Protein AF-A0A0J6F1Z4-F1 (afdb_monomer)

InterPro domains:
  IPR039532 Transcriptional regulator TetR, C-terminal, Firmicutes type [PF14278] (15-57)

Sequence (59 aa):
MTGIKKTAASDTDRSVPLDIQRRFVISAFAGTAAWWLENGMPFPPELMAESMIKMIQKN

Foldseek 3Di:
DPDDDDDDPPPPPPDDPPVVVVVVLVCVVVVLVVVCVVVVNPDDPVVSVVVSVVVSVVD

pLDDT: mean 82.21, std 19.45, range [38.94, 98.25]

Secondary structure (DSSP, 8-state):
-PPPP---------PPPHHHHHHHHHHHHHHHHHHHHHTT-SS-HHHHHHHHHHHHHT-

Structure (mmCIF, N/CA/C/O backbone):
data_AF-A0A0J6F1Z4-F1
#
_entry.id   AF-A0A0J6F1Z4-F1
#
loop_
_atom_site.group_PDB
_atom_site.id
_atom_site.type_symbol
_atom_site.label_atom_id
_atom_site.label_alt_id
_atom_site.label_comp_id
_atom_site.label_asym_id
_atom_site.label_entity_id
_atom_site.label_seq_id
_atom_site.pdbx_PDB_ins_code
_atom_site.Cartn_x
_atom_site.Cartn_y
_atom_site.Cartn_z
_atom_site.occupancy
_atom_site.B_iso_or_equiv
_atom_site.auth_seq_id
_atom_site.auth_comp_id
_atom_site.auth_asym_id
_atom_site.auth_atom_id
_atom_site.pdbx_PDB_model_num
ATOM 1 N N . MET A 1 1 ? 41.511 12.801 -39.241 1.00 38.94 1 MET A N 1
ATOM 2 C CA . MET A 1 1 ? 41.621 12.619 -37.778 1.00 38.94 1 MET A CA 1
ATOM 3 C C . MET A 1 1 ? 40.217 12.602 -37.207 1.00 38.94 1 MET A C 1
ATOM 5 O O . MET A 1 1 ? 39.607 13.649 -37.055 1.00 38.94 1 MET A O 1
ATOM 9 N N . THR A 1 2 ? 39.664 11.409 -37.014 1.00 43.84 2 THR A N 1
ATOM 10 C CA . THR A 1 2 ? 38.313 11.230 -36.472 1.00 43.84 2 THR A CA 1
ATOM 11 C C . THR A 1 2 ? 38.394 11.360 -34.957 1.00 43.84 2 THR A C 1
ATOM 13 O O . THR A 1 2 ? 39.181 10.657 -34.324 1.00 43.84 2 THR A O 1
ATOM 16 N N . GLY A 1 3 ? 37.637 12.313 -34.412 1.00 49.62 3 GLY A N 1
ATOM 17 C CA . GLY A 1 3 ? 37.615 12.658 -32.995 1.00 49.62 3 GLY A CA 1
ATOM 18 C C . GLY A 1 3 ? 37.361 11.446 -32.104 1.00 49.62 3 GLY A C 1
ATOM 19 O O . GLY A 1 3 ? 36.527 10.587 -32.393 1.00 49.62 3 GLY A O 1
ATOM 20 N N . ILE A 1 4 ? 38.147 11.395 -31.039 1.00 57.88 4 ILE A N 1
ATOM 21 C CA . ILE A 1 4 ? 38.247 10.335 -30.046 1.00 57.88 4 ILE A CA 1
ATOM 22 C C . ILE A 1 4 ? 36.864 10.003 -29.476 1.00 57.88 4 ILE A C 1
ATOM 24 O O . ILE A 1 4 ? 36.129 10.872 -29.005 1.00 57.88 4 ILE A O 1
ATOM 28 N N . LYS A 1 5 ? 36.525 8.711 -29.532 1.00 55.56 5 LYS A N 1
ATOM 29 C CA . LYS A 1 5 ? 35.350 8.122 -28.890 1.00 55.56 5 LYS A CA 1
ATOM 30 C C . LYS A 1 5 ? 35.397 8.441 -27.397 1.00 55.56 5 LYS A C 1
ATOM 32 O O . LYS A 1 5 ? 36.402 8.163 -26.752 1.00 55.56 5 LYS A O 1
ATOM 37 N N . LYS A 1 6 ? 34.298 9.000 -26.887 1.00 50.59 6 LYS A N 1
ATOM 38 C CA . LYS A 1 6 ? 34.005 9.278 -25.474 1.00 50.59 6 LYS A CA 1
ATOM 39 C C . LYS A 1 6 ? 34.490 8.128 -24.581 1.00 50.59 6 LYS A C 1
ATOM 41 O O . LYS A 1 6 ? 33.842 7.090 -24.482 1.00 50.59 6 LYS A O 1
ATOM 46 N N . THR A 1 7 ? 35.659 8.316 -23.982 1.00 48.03 7 THR A N 1
ATOM 47 C CA . THR A 1 7 ? 36.228 7.444 -22.957 1.00 48.03 7 THR A CA 1
ATOM 48 C C . THR A 1 7 ? 35.635 7.766 -21.593 1.00 48.03 7 THR A C 1
ATOM 50 O O . THR A 1 7 ? 35.225 8.897 -21.340 1.00 48.03 7 THR A O 1
ATOM 53 N N . ALA A 1 8 ? 35.689 6.752 -20.731 1.00 45.72 8 ALA A N 1
ATOM 54 C CA . ALA A 1 8 ? 35.242 6.697 -19.344 1.00 45.72 8 ALA A CA 1
ATOM 55 C C . ALA A 1 8 ? 33.737 6.445 -19.179 1.00 45.72 8 ALA A C 1
ATOM 57 O O . ALA A 1 8 ? 32.940 7.334 -18.888 1.00 45.72 8 ALA A O 1
ATOM 58 N N . ALA A 1 9 ? 33.382 5.165 -19.327 1.00 49.00 9 ALA A N 1
ATOM 59 C CA . ALA A 1 9 ? 32.362 4.548 -18.496 1.00 49.00 9 ALA A CA 1
ATOM 60 C C . ALA A 1 9 ? 32.706 4.856 -17.030 1.00 49.00 9 ALA A C 1
ATOM 62 O O . ALA A 1 9 ? 33.538 4.187 -16.425 1.00 49.00 9 ALA A O 1
ATOM 63 N N . SER A 1 10 ? 32.134 5.936 -16.500 1.00 51.16 10 SER A N 1
ATOM 64 C CA . SER A 1 10 ? 31.966 6.095 -15.064 1.00 51.16 10 SER A CA 1
ATOM 65 C C . SER A 1 10 ? 31.145 4.903 -14.601 1.00 51.16 10 SER A C 1
ATOM 67 O O . SER A 1 10 ? 30.100 4.637 -15.205 1.00 51.16 10 SER A O 1
ATOM 69 N N . ASP A 1 11 ? 31.652 4.186 -13.603 1.00 51.81 11 ASP A N 1
ATOM 70 C CA . ASP A 1 11 ? 30.987 3.079 -12.928 1.00 51.81 11 ASP A CA 1
ATOM 71 C C . ASP A 1 11 ? 29.475 3.257 -12.954 1.00 51.81 11 ASP A C 1
ATOM 73 O O . ASP A 1 11 ? 28.932 4.233 -12.438 1.00 51.81 11 ASP A O 1
ATOM 77 N N . THR A 1 12 ? 28.829 2.347 -13.679 1.00 54.09 12 THR A N 1
ATOM 78 C CA . THR A 1 12 ? 27.393 2.331 -13.904 1.00 54.09 12 THR A CA 1
A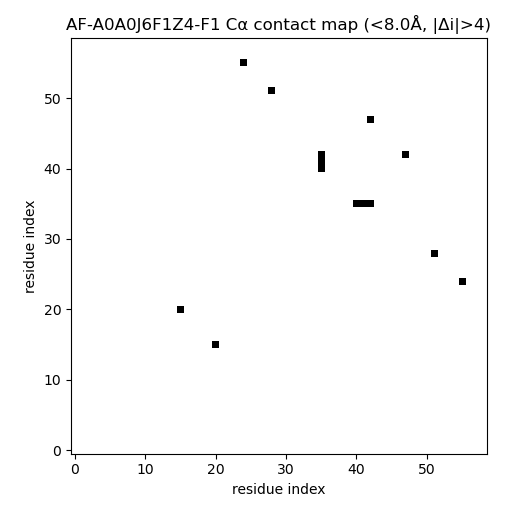TOM 79 C C . THR A 1 12 ? 26.703 2.470 -12.561 1.00 54.09 12 THR A C 1
ATOM 81 O O . THR A 1 12 ? 26.780 1.565 -11.730 1.00 54.09 12 THR A O 1
ATOM 84 N N . ASP A 1 13 ? 26.075 3.627 -12.370 1.00 57.78 13 ASP A N 1
ATOM 85 C CA . ASP A 1 13 ? 25.041 3.889 -11.386 1.00 57.78 13 ASP A CA 1
ATOM 86 C C . ASP A 1 13 ? 24.160 2.639 -11.293 1.00 57.78 13 ASP A C 1
ATOM 88 O O . ASP A 1 13 ? 23.395 2.328 -12.206 1.00 57.78 13 ASP A O 1
ATOM 92 N N . ARG A 1 14 ? 24.369 1.837 -10.241 1.00 58.25 14 ARG A N 1
ATOM 93 C CA . ARG A 1 14 ? 23.660 0.572 -9.995 1.00 58.25 14 ARG A CA 1
ATOM 94 C C . ARG A 1 14 ? 22.250 0.863 -9.481 1.00 58.25 14 ARG A C 1
ATOM 96 O O . ARG A 1 14 ? 21.795 0.249 -8.519 1.00 58.25 14 ARG A O 1
ATOM 103 N N . SER A 1 15 ? 21.577 1.833 -10.083 1.00 78.00 15 SER A N 1
ATOM 104 C CA . SER A 1 15 ? 20.196 2.146 -9.788 1.00 78.00 15 SER A CA 1
ATOM 105 C C . SER A 1 15 ? 19.312 1.114 -10.487 1.00 78.00 15 SER A C 1
ATOM 107 O O . SER A 1 15 ? 19.481 0.781 -11.662 1.00 78.00 15 SER A O 1
ATOM 109 N N . VAL A 1 16 ? 18.384 0.528 -9.729 1.00 85.62 16 VAL A N 1
ATOM 110 C CA . VAL A 1 16 ? 17.352 -0.341 -1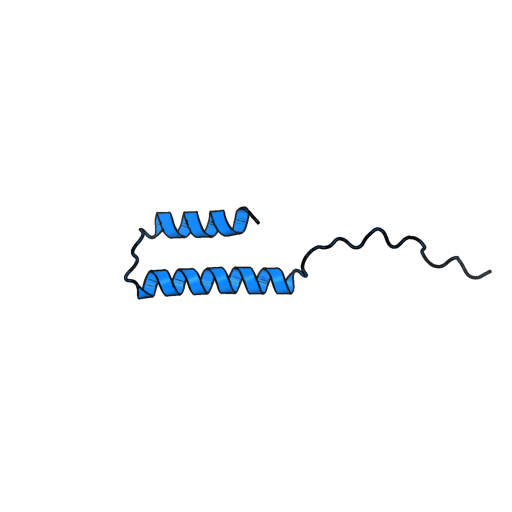0.301 1.00 85.62 16 VAL A CA 1
ATOM 111 C C . VAL A 1 16 ? 16.570 0.487 -11.331 1.00 85.62 16 VAL A C 1
ATOM 113 O O . VAL A 1 16 ? 16.193 1.615 -11.014 1.00 85.62 16 VAL A O 1
ATOM 116 N N . PRO A 1 17 ? 16.289 -0.022 -12.540 1.00 92.56 17 PRO A N 1
ATOM 117 C CA . PRO A 1 17 ? 15.459 0.683 -13.512 1.00 92.56 17 PRO A CA 1
ATOM 118 C C . PRO A 1 17 ? 14.131 1.200 -12.923 1.00 92.56 17 PRO A C 1
ATOM 120 O O . PRO A 1 17 ? 13.464 0.519 -12.139 1.00 92.56 17 PRO A O 1
ATOM 123 N N . LEU A 1 18 ? 13.745 2.432 -13.277 1.00 88.25 18 LEU A N 1
ATOM 124 C CA . LEU A 1 18 ? 12.575 3.117 -12.700 1.00 88.25 18 LEU A CA 1
ATOM 125 C C . LEU A 1 18 ? 11.253 2.371 -12.927 1.00 88.25 18 LEU A C 1
ATOM 127 O O . LEU A 1 18 ? 10.334 2.467 -12.117 1.00 88.25 18 LEU A O 1
ATOM 131 N N . ASP A 1 19 ? 11.133 1.650 -14.034 1.00 92.88 19 ASP A N 1
ATOM 132 C CA . ASP A 1 19 ? 9.987 0.801 -14.349 1.00 92.88 19 ASP A CA 1
ATOM 133 C C . ASP A 1 19 ? 9.848 -0.365 -13.358 1.00 92.88 19 ASP A C 1
ATOM 135 O O . ASP A 1 19 ? 8.747 -0.609 -12.855 1.00 92.88 19 ASP A O 1
ATOM 139 N N . ILE A 1 20 ? 10.960 -1.015 -13.002 1.00 93.06 20 ILE A N 1
ATOM 140 C CA . ILE A 1 20 ? 11.009 -2.067 -11.980 1.00 93.06 20 ILE A CA 1
ATOM 141 C C . ILE A 1 20 ? 10.625 -1.492 -10.612 1.00 93.06 20 ILE A C 1
ATOM 143 O O . ILE A 1 20 ? 9.767 -2.058 -9.930 1.00 93.06 20 ILE A O 1
ATOM 147 N N . GLN A 1 21 ? 11.183 -0.335 -10.235 1.00 91.31 21 GLN A N 1
ATOM 148 C CA . GLN A 1 21 ? 10.842 0.33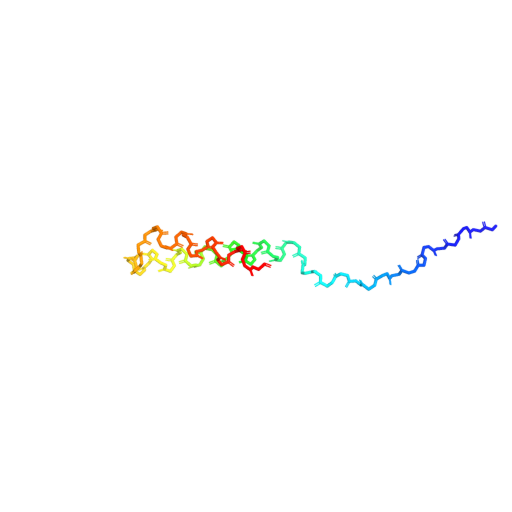6 -8.973 1.00 91.31 21 GLN A CA 1
ATOM 149 C C . GLN A 1 21 ? 9.345 0.669 -8.889 1.00 91.31 21 GLN A C 1
ATOM 151 O O . GLN A 1 21 ? 8.682 0.352 -7.901 1.00 91.31 21 GLN A O 1
ATOM 156 N N . ARG A 1 22 ? 8.773 1.251 -9.953 1.00 92.50 22 ARG A N 1
ATOM 157 C CA . ARG A 1 22 ? 7.339 1.582 -10.017 1.00 92.50 22 ARG A CA 1
ATOM 158 C C . ARG A 1 22 ? 6.469 0.342 -9.883 1.00 92.50 22 ARG A C 1
ATOM 160 O O . ARG A 1 22 ? 5.498 0.357 -9.129 1.00 92.50 22 ARG A O 1
ATOM 167 N N . ARG A 1 23 ? 6.806 -0.734 -10.603 1.00 95.94 23 ARG A N 1
ATOM 168 C CA . ARG A 1 23 ? 6.034 -1.980 -10.551 1.00 95.94 23 ARG A CA 1
ATOM 169 C C . ARG A 1 23 ? 6.052 -2.582 -9.150 1.00 95.94 23 ARG A C 1
ATOM 171 O O . ARG A 1 23 ? 5.007 -3.041 -8.689 1.00 95.94 23 ARG A O 1
ATOM 178 N N . PHE A 1 24 ? 7.199 -2.535 -8.476 1.00 92.88 24 PHE A N 1
ATOM 179 C CA . PHE A 1 24 ? 7.343 -2.987 -7.097 1.00 92.88 24 PHE A CA 1
ATOM 180 C C . PHE A 1 24 ? 6.468 -2.170 -6.138 1.00 92.88 24 PHE A C 1
ATOM 182 O O . PHE A 1 24 ? 5.632 -2.751 -5.450 1.00 92.88 24 PHE A O 1
ATOM 189 N N . VAL A 1 25 ? 6.583 -0.837 -6.150 1.00 92.75 25 VAL A N 1
ATOM 190 C CA . VAL A 1 25 ? 5.822 0.047 -5.247 1.00 92.75 25 VAL A CA 1
ATOM 191 C C . VAL A 1 25 ? 4.313 -0.111 -5.437 1.00 92.75 25 VAL A C 1
ATOM 193 O O . VAL A 1 25 ? 3.590 -0.272 -4.456 1.00 92.75 25 VAL A O 1
ATOM 196 N N . ILE A 1 26 ? 3.830 -0.131 -6.686 1.00 94.62 26 ILE A N 1
ATOM 197 C CA . ILE A 1 26 ? 2.400 -0.316 -6.984 1.00 94.62 26 ILE A CA 1
ATOM 198 C C . ILE A 1 26 ? 1.908 -1.670 -6.462 1.00 94.62 26 ILE A C 1
ATOM 200 O O . ILE A 1 26 ? 0.846 -1.741 -5.846 1.00 94.62 26 ILE A O 1
ATOM 204 N N . SER A 1 27 ? 2.678 -2.739 -6.685 1.00 95.94 27 SER A N 1
ATOM 205 C CA . SER A 1 27 ? 2.288 -4.090 -6.264 1.00 95.94 27 SER A CA 1
ATOM 206 C C . SER A 1 27 ? 2.287 -4.230 -4.742 1.00 95.94 27 SER A C 1
ATOM 208 O O . SER A 1 27 ? 1.342 -4.781 -4.184 1.00 95.94 27 SER A O 1
ATOM 210 N N . ALA A 1 28 ? 3.306 -3.694 -4.063 1.00 94.00 28 ALA A N 1
ATOM 211 C CA . ALA A 1 28 ? 3.392 -3.697 -2.605 1.00 94.00 28 ALA A CA 1
ATOM 212 C C . ALA A 1 28 ? 2.242 -2.897 -1.972 1.00 94.00 28 ALA A C 1
ATOM 214 O O . ALA A 1 28 ? 1.615 -3.368 -1.023 1.00 94.00 28 ALA A O 1
ATOM 215 N N . PHE A 1 29 ? 1.920 -1.725 -2.532 1.00 94.38 29 PHE A N 1
ATOM 216 C CA . PHE A 1 29 ? 0.794 -0.908 -2.085 1.00 94.38 29 PHE A CA 1
ATOM 217 C C . PHE A 1 29 ? -0.536 -1.650 -2.253 1.00 94.38 29 PHE A C 1
ATOM 219 O O . PHE A 1 29 ? -1.272 -1.820 -1.283 1.00 94.38 29 PHE A O 1
ATOM 226 N N . ALA A 1 30 ? -0.828 -2.133 -3.466 1.00 95.88 30 ALA A N 1
ATOM 227 C CA . ALA A 1 30 ? -2.084 -2.812 -3.767 1.00 95.88 30 ALA A CA 1
ATOM 228 C C . ALA A 1 30 ? -2.258 -4.094 -2.941 1.00 95.88 30 ALA A C 1
ATOM 230 O O . ALA A 1 30 ? -3.326 -4.310 -2.378 1.00 95.88 30 ALA A O 1
ATOM 231 N N . GLY A 1 31 ? -1.205 -4.908 -2.817 1.00 96.56 31 GLY A N 1
ATOM 232 C CA . GLY A 1 31 ? -1.242 -6.141 -2.030 1.00 96.56 31 GLY A CA 1
ATOM 233 C C . GLY A 1 31 ? -1.472 -5.883 -0.541 1.00 96.56 31 GLY A C 1
ATOM 234 O O . GLY A 1 31 ? -2.282 -6.563 0.081 1.00 96.56 31 GLY A O 1
ATOM 235 N N . THR A 1 32 ? -0.820 -4.862 0.021 1.00 96.56 32 TH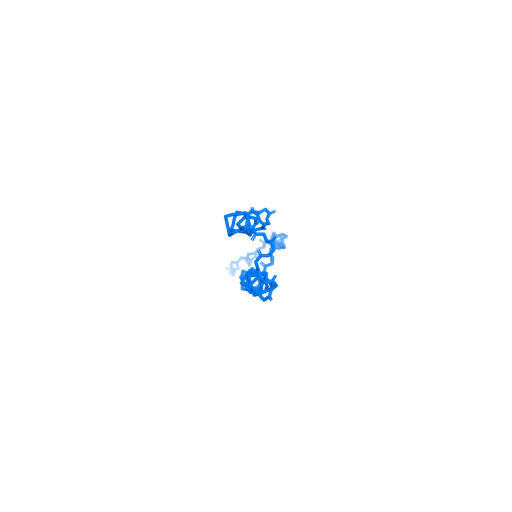R A N 1
ATOM 236 C CA . THR A 1 32 ? -0.995 -4.502 1.437 1.00 96.56 32 THR A CA 1
ATOM 237 C C . THR A 1 32 ? -2.396 -3.952 1.704 1.00 96.56 32 THR A C 1
ATOM 239 O O . THR A 1 32 ? -3.031 -4.349 2.678 1.00 96.56 32 THR A O 1
ATOM 242 N N . ALA A 1 33 ? -2.909 -3.084 0.824 1.00 96.19 33 ALA A N 1
ATOM 243 C CA . ALA A 1 33 ? -4.263 -2.548 0.941 1.00 96.19 33 ALA A CA 1
ATOM 244 C C . ALA A 1 33 ? -5.332 -3.644 0.797 1.00 96.19 33 ALA A C 1
ATOM 246 O O . ALA A 1 33 ? -6.277 -3.675 1.581 1.00 96.19 33 ALA A O 1
ATOM 247 N N . ALA A 1 34 ? -5.166 -4.561 -0.164 1.00 98.00 34 ALA A N 1
ATOM 248 C CA . ALA A 1 34 ? -6.069 -5.693 -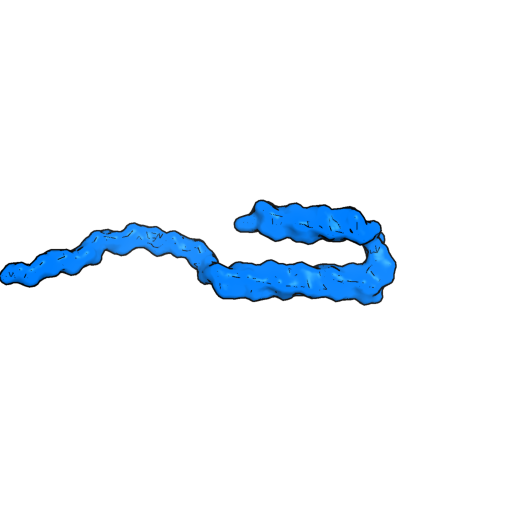0.357 1.00 98.00 34 ALA A CA 1
ATOM 249 C C . ALA A 1 34 ? -6.102 -6.591 0.884 1.00 98.00 34 ALA A C 1
ATOM 251 O O . ALA A 1 34 ? -7.171 -6.791 1.453 1.00 98.00 34 ALA A O 1
ATOM 252 N N . TRP A 1 35 ? -4.934 -7.026 1.371 1.00 98.00 35 TRP A N 1
ATOM 253 C CA . TRP A 1 35 ? -4.834 -7.812 2.602 1.00 98.00 35 TRP A CA 1
ATOM 254 C C . TRP A 1 35 ? -5.509 -7.106 3.784 1.00 98.00 35 TRP A C 1
ATOM 256 O O . TRP A 1 35 ? -6.281 -7.719 4.520 1.00 98.00 35 TRP A O 1
ATOM 266 N N . TRP A 1 36 ? -5.252 -5.809 3.960 1.00 97.94 36 TRP A N 1
ATOM 267 C CA . TRP A 1 36 ? -5.822 -5.035 5.058 1.00 97.94 36 TRP A CA 1
ATOM 268 C C . TRP A 1 36 ? -7.356 -5.004 5.004 1.00 97.94 36 TRP A C 1
ATOM 270 O O . TRP A 1 36 ? -8.003 -5.236 6.025 1.00 97.94 36 TRP A O 1
ATOM 280 N N . LEU A 1 37 ? -7.938 -4.786 3.822 1.00 97.69 37 LEU A N 1
ATOM 281 C CA . LEU A 1 37 ? -9.390 -4.781 3.621 1.00 97.69 37 LEU A CA 1
ATOM 282 C C . LEU A 1 37 ? -10.005 -6.174 3.807 1.00 97.69 37 LEU A C 1
ATOM 284 O O . LEU A 1 37 ? -11.001 -6.314 4.514 1.00 97.69 37 LEU A O 1
ATOM 288 N N . GLU A 1 38 ? -9.398 -7.205 3.220 1.00 98.25 38 GLU A N 1
ATOM 289 C CA . GLU A 1 38 ? -9.863 -8.598 3.298 1.00 98.25 38 GLU A CA 1
ATOM 290 C C . GLU A 1 38 ? -9.875 -9.136 4.733 1.00 98.25 38 GLU A C 1
ATOM 292 O O . GLU A 1 38 ? -10.717 -9.961 5.081 1.00 98.25 38 GLU A O 1
ATOM 297 N N . ASN A 1 39 ? -8.981 -8.634 5.588 1.00 98.12 39 ASN A N 1
ATOM 298 C CA . ASN A 1 39 ? -8.882 -9.031 6.993 1.00 98.12 39 ASN A CA 1
ATOM 299 C C . ASN A 1 39 ? -9.711 -8.136 7.932 1.00 98.12 39 ASN A C 1
ATOM 301 O O . ASN A 1 39 ? -9.497 -8.144 9.143 1.00 98.12 39 ASN A O 1
ATOM 305 N N . GLY A 1 40 ? -10.658 -7.361 7.391 1.00 97.62 40 GLY A N 1
ATOM 306 C CA . GLY A 1 40 ? -11.569 -6.539 8.187 1.00 97.62 40 GLY A CA 1
ATOM 307 C C . GLY A 1 40 ? -10.910 -5.307 8.799 1.00 97.62 40 GLY A C 1
ATOM 308 O O . GLY A 1 40 ? -11.350 -4.843 9.846 1.00 97.62 40 GLY A O 1
ATOM 309 N N . MET A 1 41 ? -9.865 -4.779 8.155 1.00 97.19 41 MET A N 1
ATOM 310 C CA . MET A 1 41 ? -9.121 -3.598 8.596 1.00 97.19 41 MET A CA 1
ATOM 311 C C . MET A 1 41 ? -8.585 -3.746 10.036 1.00 97.19 41 MET A C 1
ATOM 313 O O . MET A 1 41 ? -8.975 -2.986 10.922 1.00 97.19 41 MET A O 1
ATOM 317 N N . PRO A 1 42 ? -7.657 -4.691 10.300 1.00 96.88 42 PRO A N 1
ATOM 318 C CA . PRO A 1 42 ? -7.141 -4.962 11.653 1.00 96.88 42 PRO A CA 1
ATOM 319 C C . PRO A 1 42 ? -6.398 -3.775 12.290 1.00 96.88 42 PRO A C 1
ATOM 321 O O . PRO A 1 42 ? -6.158 -3.756 13.495 1.00 96.88 42 PRO A O 1
ATOM 324 N N . PHE A 1 43 ? -6.031 -2.785 11.477 1.00 97.62 43 PHE A N 1
ATOM 325 C CA . PHE A 1 43 ? -5.446 -1.518 11.897 1.00 97.62 43 PHE A CA 1
ATOM 326 C C . PHE A 1 43 ? -6.337 -0.357 11.437 1.00 97.62 43 PHE A C 1
ATOM 328 O O . PHE A 1 43 ? -6.911 -0.456 10.350 1.00 97.62 43 PHE A O 1
ATOM 335 N N . PRO A 1 44 ? -6.418 0.755 12.190 1.00 97.56 44 PRO A N 1
ATOM 336 C CA . PRO A 1 44 ? -7.179 1.928 11.768 1.00 97.56 44 PRO A CA 1
ATOM 337 C C . PRO A 1 44 ? -6.698 2.493 10.418 1.00 97.56 44 PRO A C 1
ATOM 339 O O . PRO A 1 44 ? -5.490 2.449 10.146 1.00 97.56 44 PRO A O 1
ATOM 342 N N . PRO A 1 45 ? -7.599 3.057 9.589 1.00 96.06 45 PRO A N 1
ATOM 343 C CA . PRO A 1 45 ? -7.252 3.616 8.281 1.00 96.06 45 PRO A CA 1
ATOM 344 C C . PRO A 1 45 ? -6.119 4.645 8.321 1.00 96.06 45 PRO A C 1
ATOM 346 O O . PRO A 1 45 ? -5.235 4.622 7.466 1.00 96.06 45 PRO A O 1
ATOM 349 N N . GLU A 1 46 ? -6.100 5.508 9.335 1.00 96.75 46 GLU A N 1
ATOM 350 C CA . GLU A 1 46 ? -5.103 6.569 9.494 1.00 96.75 46 GLU A CA 1
ATOM 351 C C . GLU A 1 46 ? -3.710 5.976 9.732 1.00 96.75 46 GLU A C 1
ATOM 353 O O . GLU A 1 46 ? -2.737 6.364 9.082 1.00 96.75 46 GLU A O 1
ATOM 358 N N . LEU A 1 47 ? -3.626 4.966 10.606 1.00 96.50 47 LEU A N 1
ATOM 359 C CA . LEU A 1 47 ? -2.378 4.263 10.896 1.00 96.50 47 LEU A CA 1
ATOM 360 C C . LEU A 1 47 ? -1.861 3.519 9.661 1.00 96.50 47 LEU A C 1
ATOM 362 O O . LEU A 1 47 ? -0.660 3.550 9.384 1.00 96.50 47 LEU A O 1
ATOM 366 N N . MET A 1 48 ? -2.749 2.850 8.921 1.00 96.56 48 MET A N 1
ATOM 367 C CA . MET A 1 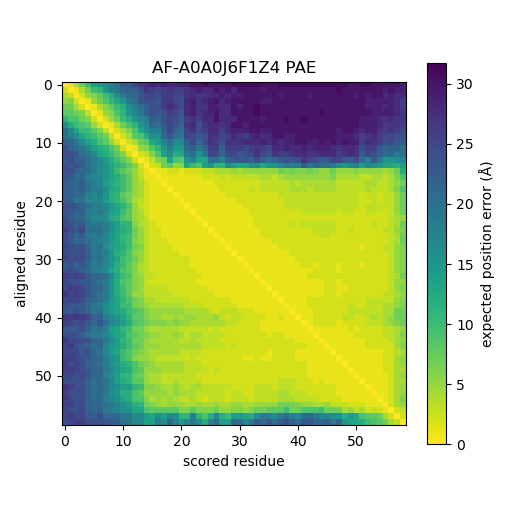48 ? -2.372 2.113 7.715 1.00 96.56 48 MET A CA 1
ATOM 368 C C . MET A 1 48 ? -1.865 3.063 6.623 1.00 96.56 48 MET A C 1
ATOM 370 O O . MET A 1 48 ? -0.785 2.840 6.076 1.00 96.56 48 MET A O 1
ATOM 374 N N . ALA A 1 49 ? -2.578 4.164 6.366 1.00 93.19 49 ALA A N 1
ATOM 375 C CA . ALA A 1 49 ? -2.175 5.172 5.388 1.00 93.19 49 ALA A CA 1
ATOM 376 C C . ALA A 1 49 ? -0.796 5.765 5.714 1.00 93.19 49 ALA A C 1
ATOM 378 O O . ALA A 1 49 ? 0.091 5.787 4.857 1.00 93.19 49 ALA A O 1
ATOM 379 N N . GLU A 1 50 ? -0.574 6.178 6.966 1.00 95.00 50 GLU A N 1
ATOM 380 C CA . GLU A 1 50 ? 0.732 6.677 7.401 1.00 95.00 50 GLU A CA 1
ATOM 381 C C . GLU A 1 50 ? 1.839 5.629 7.259 1.00 95.00 50 GLU A C 1
ATOM 383 O O . GLU A 1 50 ? 2.950 5.951 6.832 1.00 95.00 50 GLU A O 1
ATOM 388 N N . SER A 1 51 ? 1.553 4.380 7.630 1.00 94.38 51 SER A N 1
ATOM 389 C CA . SER A 1 51 ? 2.529 3.290 7.581 1.00 94.38 51 SER A CA 1
ATOM 390 C C 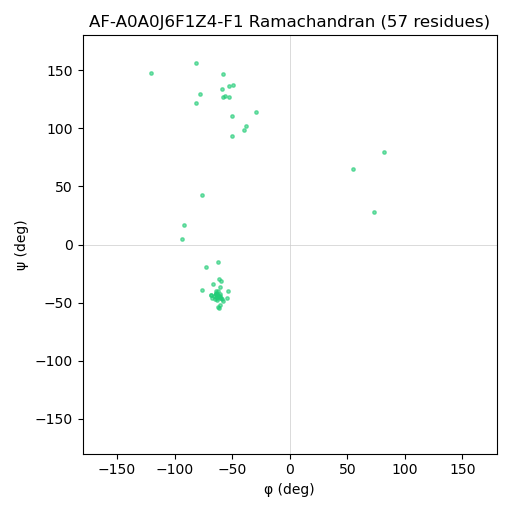. SER A 1 51 ? 2.955 2.993 6.144 1.00 94.38 51 SER A C 1
ATOM 392 O O . SER A 1 51 ? 4.150 2.906 5.866 1.00 94.38 51 SER A O 1
ATOM 394 N N . MET A 1 52 ? 2.000 2.920 5.213 1.00 92.56 52 MET A N 1
ATOM 395 C CA . MET A 1 52 ? 2.268 2.675 3.794 1.00 92.56 52 MET A CA 1
ATOM 396 C C . MET A 1 52 ? 3.072 3.816 3.155 1.00 92.56 52 MET A C 1
ATOM 398 O O . MET A 1 52 ? 4.008 3.557 2.399 1.00 92.56 52 MET A O 1
ATOM 402 N N . ILE A 1 53 ? 2.777 5.076 3.500 1.00 89.62 53 ILE A N 1
ATOM 403 C CA . ILE A 1 53 ? 3.554 6.238 3.034 1.00 89.62 53 ILE A CA 1
ATOM 404 C C . ILE A 1 53 ? 4.994 6.171 3.557 1.00 89.62 53 ILE A C 1
ATOM 406 O O . ILE A 1 53 ? 5.939 6.303 2.777 1.00 89.62 53 ILE A O 1
ATOM 410 N N . LYS A 1 54 ? 5.178 5.907 4.858 1.00 91.56 54 LYS A N 1
ATOM 411 C CA . LYS A 1 54 ? 6.508 5.796 5.480 1.00 91.56 54 LYS A CA 1
ATOM 412 C C . LYS A 1 54 ? 7.338 4.667 4.861 1.00 91.56 54 LYS A C 1
ATOM 414 O O . LYS A 1 54 ? 8.540 4.833 4.689 1.00 91.56 54 LYS A O 1
ATOM 419 N N . MET A 1 55 ? 6.721 3.541 4.497 1.00 88.25 55 MET A N 1
ATOM 420 C CA . MET A 1 55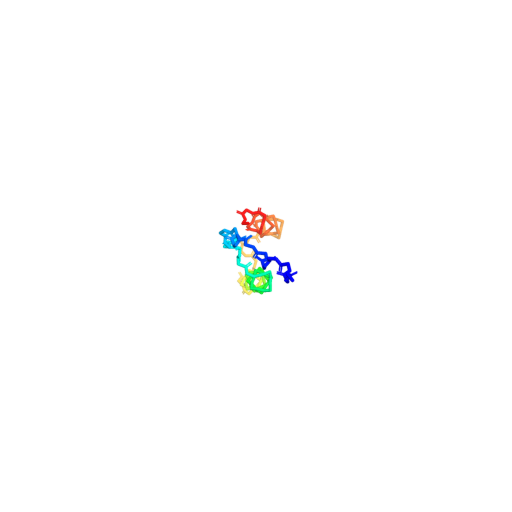 ? 7.410 2.422 3.835 1.00 88.25 55 MET A CA 1
ATOM 421 C C . MET A 1 55 ? 7.910 2.773 2.429 1.00 88.25 55 MET A C 1
ATOM 423 O O . MET A 1 55 ? 8.968 2.298 2.024 1.00 88.25 55 MET A O 1
ATOM 427 N N . ILE A 1 56 ? 7.174 3.613 1.697 1.00 83.00 56 ILE A N 1
ATOM 428 C CA . ILE A 1 56 ? 7.569 4.069 0.358 1.00 83.00 56 ILE A CA 1
ATOM 429 C C . ILE A 1 56 ? 8.664 5.135 0.447 1.00 83.00 56 ILE A C 1
ATOM 431 O 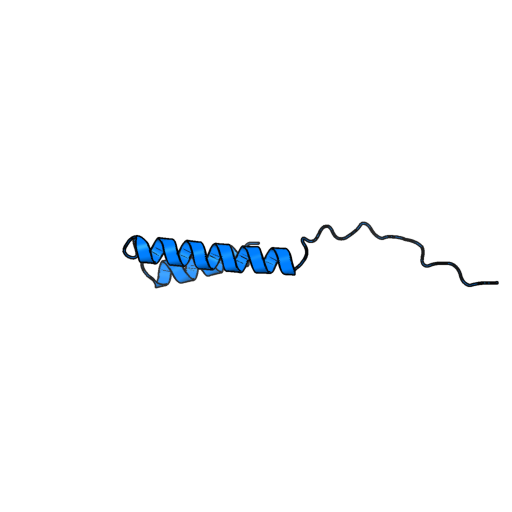O . ILE A 1 56 ? 9.588 5.120 -0.352 1.00 83.00 56 ILE A O 1
ATOM 435 N N . GLN A 1 57 ? 8.583 6.043 1.421 1.00 80.00 57 GLN A N 1
ATOM 436 C CA . GLN A 1 57 ? 9.542 7.142 1.581 1.00 80.00 57 GLN A CA 1
ATOM 437 C C . GLN A 1 57 ? 10.917 6.713 2.111 1.00 80.00 57 GLN A C 1
ATOM 439 O O . GLN A 1 57 ? 11.869 7.482 2.010 1.00 80.00 57 GLN A O 1
ATOM 444 N N . LYS A 1 58 ? 11.016 5.537 2.743 1.00 60.22 58 LYS A N 1
ATOM 445 C CA . LYS A 1 58 ? 12.251 5.059 3.387 1.00 60.22 58 LYS A CA 1
ATOM 446 C C . LYS A 1 58 ? 13.128 4.176 2.479 1.00 60.22 58 LYS A C 1
ATOM 448 O O . LYS A 1 58 ? 14.135 3.663 2.964 1.00 60.22 58 LYS A O 1
ATOM 453 N N . ASN A 1 59 ? 12.750 4.007 1.211 1.00 49.56 59 ASN A N 1
ATOM 454 C CA . ASN A 1 59 ? 13.530 3.359 0.147 1.00 49.56 59 ASN A CA 1
ATOM 455 C C . ASN A 1 59 ? 13.898 4.383 -0.927 1.00 49.56 59 ASN A C 1
ATOM 457 O O . ASN A 1 59 ? 14.941 4.173 -1.579 1.00 49.56 59 ASN A O 1
#

Mean predicted aligned error: 10.36 Å

Organism: NCBI:txid1664069

Radius of gyration: 20.54 Å; Cα contacts (8 Å, |Δi|>4): 7; chains: 1; bounding box: 53×22×50 Å

Solvent-accessible surface area (backbone atoms only — not comparable to full-atom values): 3825 Å² total; per-residue (Å²): 136,82,81,80,75,90,76,77,85,65,81,73,77,86,66,76,56,68,68,60,52,50,54,49,53,54,47,54,50,52,52,51,53,48,53,38,56,77,62,71,45,86,57,58,70,69,59,49,54,53,50,56,50,52,62,62,74,76,110